Protein AF-A0A973HUS9-F1 (afdb_monomer_lite)

Foldseek 3Di:
DDDPPPPPPPPDPPQDPPVQLVVLLVVQLVQQVVQHWADLQPDIDHLVVLVVQQCVDPVSVVQLVVLVVCVVVVNPVSVVVNVVSSSVSSSVVSSVRSSSNVVNVVVVVVVVVVVVVVVVVVVVVVVVD

Structure (mmCIF, N/CA/C/O backbone):
data_AF-A0A973HUS9-F1
#
_entry.id   AF-A0A973HUS9-F1
#
loop_
_atom_site.group_PDB
_atom_site.id
_atom_site.type_symbol
_atom_site.label_atom_id
_atom_site.label_alt_id
_atom_site.label_comp_id
_atom_site.label_asym_id
_atom_site.label_entity_id
_atom_site.label_seq_id
_atom_site.pdbx_PDB_ins_code
_atom_site.Cartn_x
_atom_site.Cartn_y
_atom_site.Cartn_z
_atom_site.occupancy
_atom_site.B_iso_or_equiv
_atom_site.auth_seq_id
_atom_site.auth_comp_id
_atom_site.auth_asym_id
_atom_site.auth_atom_id
_atom_site.pdbx_PDB_model_num
ATOM 1 N N . MET A 1 1 ? 41.384 -18.563 -40.122 1.00 39.06 1 MET A N 1
ATOM 2 C CA . MET A 1 1 ? 40.567 -17.365 -39.834 1.00 39.06 1 MET A CA 1
ATOM 3 C C . MET A 1 1 ? 39.455 -17.804 -38.897 1.00 39.06 1 MET A C 1
ATOM 5 O O . MET A 1 1 ? 38.515 -18.440 -39.350 1.00 39.06 1 MET A O 1
ATOM 9 N N . ASN A 1 2 ? 39.635 -17.596 -37.591 1.00 35.53 2 ASN A N 1
ATOM 10 C CA . ASN A 1 2 ? 38.702 -18.070 -36.567 1.00 35.53 2 ASN A CA 1
ATOM 11 C C . ASN A 1 2 ? 37.554 -17.071 -36.411 1.00 35.53 2 ASN A C 1
ATOM 13 O O . ASN A 1 2 ? 37.776 -15.930 -36.015 1.00 35.53 2 ASN A O 1
ATOM 17 N N . SER A 1 3 ? 36.341 -17.518 -36.728 1.00 42.84 3 SER A N 1
ATOM 18 C CA . SER A 1 3 ? 35.098 -16.825 -36.402 1.00 42.84 3 SER A CA 1
ATOM 19 C C . SER A 1 3 ? 34.840 -16.983 -34.904 1.00 42.84 3 SER A C 1
ATOM 21 O O . SER A 1 3 ? 34.566 -18.083 -34.427 1.00 42.84 3 SER A O 1
ATOM 23 N N . VAL A 1 4 ? 34.986 -15.895 -34.150 1.00 44.22 4 VAL A N 1
ATOM 24 C CA . VAL A 1 4 ? 34.561 -15.827 -32.751 1.00 44.22 4 VAL A CA 1
ATOM 25 C C . VAL A 1 4 ? 33.154 -15.245 -32.750 1.00 44.22 4 VAL A C 1
ATOM 27 O O . VAL A 1 4 ? 32.966 -14.037 -32.662 1.00 44.22 4 VAL A O 1
ATOM 30 N N . ILE A 1 5 ? 32.151 -16.113 -32.878 1.00 47.72 5 ILE A N 1
ATOM 31 C CA . ILE A 1 5 ? 30.789 -15.760 -32.480 1.00 47.72 5 ILE A CA 1
ATOM 32 C C . ILE A 1 5 ? 30.790 -15.788 -30.951 1.00 47.72 5 ILE A C 1
ATOM 34 O O . ILE A 1 5 ? 30.686 -16.849 -30.333 1.00 47.72 5 ILE A O 1
ATOM 38 N N . GLN A 1 6 ? 30.979 -14.621 -30.332 1.00 42.84 6 GLN A N 1
ATOM 39 C CA . GLN A 1 6 ? 30.684 -14.437 -28.916 1.00 42.84 6 GLN A CA 1
ATOM 40 C C . GLN A 1 6 ? 29.188 -14.684 -28.729 1.00 42.84 6 GLN A C 1
ATOM 42 O O . GLN A 1 6 ? 28.345 -13.875 -29.106 1.00 42.84 6 GLN A O 1
A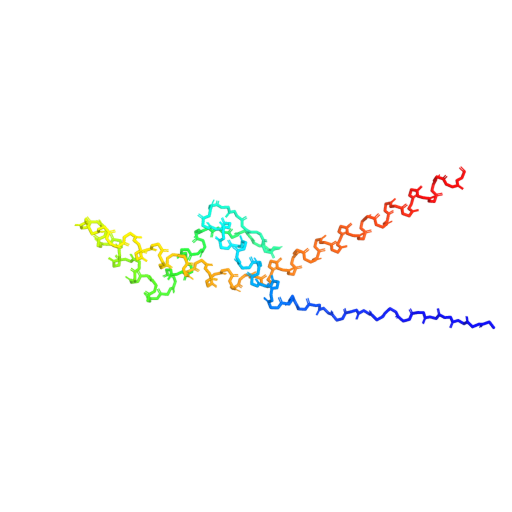TOM 47 N N . SER A 1 7 ? 28.866 -15.858 -28.191 1.00 39.31 7 SER A N 1
ATOM 48 C CA . SER A 1 7 ? 27.527 -16.194 -27.734 1.00 39.31 7 SER A CA 1
ATOM 49 C C . SER A 1 7 ? 27.114 -15.159 -26.691 1.00 39.31 7 SER A C 1
ATOM 51 O O . SER A 1 7 ? 27.613 -15.167 -25.564 1.00 39.31 7 SER A O 1
ATOM 53 N N . ILE A 1 8 ? 26.216 -14.252 -27.077 1.00 49.00 8 ILE A N 1
ATOM 54 C CA . ILE A 1 8 ? 25.463 -13.432 -26.137 1.00 49.00 8 ILE A CA 1
ATOM 55 C C . ILE A 1 8 ? 24.595 -14.426 -25.371 1.00 49.00 8 ILE A C 1
ATOM 57 O O . ILE A 1 8 ? 23.520 -14.819 -25.821 1.00 49.00 8 ILE A O 1
ATOM 61 N N . ARG A 1 9 ? 25.102 -14.907 -24.233 1.00 42.00 9 ARG A N 1
ATOM 62 C CA . ARG A 1 9 ? 24.261 -15.531 -23.219 1.00 42.00 9 ARG A CA 1
ATOM 63 C C . ARG A 1 9 ? 23.312 -14.433 -22.772 1.00 42.00 9 ARG A C 1
ATOM 65 O O . ARG A 1 9 ? 23.683 -13.599 -21.955 1.00 42.00 9 ARG A O 1
ATOM 72 N N . THR A 1 10 ? 22.122 -14.392 -23.359 1.00 43.75 10 THR A N 1
ATOM 73 C CA . THR A 1 10 ? 21.016 -13.605 -22.830 1.00 43.75 10 THR A CA 1
ATOM 74 C C . THR A 1 10 ? 20.820 -14.078 -21.400 1.00 43.75 10 THR A C 1
ATOM 76 O O . THR A 1 10 ? 20.385 -15.213 -21.174 1.00 43.75 10 THR A O 1
ATOM 79 N N . SER A 1 11 ? 21.240 -13.255 -20.441 1.00 41.78 11 SER A N 1
ATOM 80 C CA . SER A 1 11 ? 20.916 -13.455 -19.038 1.00 41.78 11 SER A CA 1
ATOM 81 C C . SER A 1 11 ? 19.421 -13.734 -18.968 1.00 41.78 11 SER A C 1
ATOM 83 O O . SER A 1 11 ? 18.621 -12.985 -19.532 1.00 41.78 11 SER A O 1
ATOM 85 N N . ARG A 1 12 ? 19.060 -14.869 -18.360 1.00 41.69 12 ARG A N 1
ATOM 86 C CA . ARG A 1 12 ? 17.669 -15.191 -18.019 1.00 41.69 12 ARG A CA 1
ATOM 87 C C . ARG A 1 12 ? 17.003 -13.944 -17.425 1.00 41.69 12 ARG A C 1
ATOM 89 O O . ARG A 1 12 ? 17.704 -13.214 -16.721 1.00 41.69 12 ARG A O 1
ATOM 96 N N . PRO A 1 13 ? 15.697 -13.717 -17.667 1.00 44.84 13 PRO A N 1
ATOM 97 C CA . PRO A 1 13 ? 14.985 -12.621 -17.025 1.00 44.84 13 PRO A CA 1
ATOM 98 C C . PRO A 1 13 ? 15.232 -12.737 -15.523 1.00 44.84 13 PRO A C 1
ATOM 100 O O . PRO A 1 13 ? 14.935 -13.767 -14.911 1.00 44.84 13 PRO A O 1
ATOM 103 N N . VAL A 1 14 ? 15.918 -11.738 -14.974 1.00 48.72 14 VAL A N 1
ATOM 104 C CA . VAL A 1 14 ? 16.240 -11.686 -13.556 1.00 48.72 14 VAL A CA 1
ATOM 105 C C . VAL A 1 14 ? 14.924 -11.353 -12.880 1.00 48.72 14 VAL A C 1
ATOM 107 O O . VAL A 1 14 ? 14.506 -10.201 -12.872 1.00 48.72 14 VAL A O 1
ATOM 110 N N . VAL A 1 15 ? 14.247 -12.381 -12.367 1.00 56.41 15 VAL A N 1
ATOM 111 C CA . VAL A 1 15 ? 13.292 -12.195 -11.273 1.00 56.41 15 VAL A CA 1
ATOM 112 C C . VAL A 1 15 ? 14.047 -11.359 -10.244 1.00 56.41 15 VAL A C 1
ATOM 114 O O . VAL A 1 15 ? 15.145 -11.761 -9.846 1.00 56.41 15 VAL A O 1
ATOM 117 N N . ALA A 1 16 ? 13.549 -10.159 -9.937 1.00 62.62 16 ALA A N 1
ATOM 118 C CA . ALA A 1 16 ? 14.203 -9.265 -8.988 1.00 62.62 16 ALA A CA 1
ATOM 119 C C . ALA A 1 16 ? 14.570 -10.063 -7.728 1.00 62.62 16 ALA A C 1
ATOM 121 O O . ALA A 1 16 ? 13.785 -10.903 -7.283 1.00 62.62 16 ALA A O 1
ATOM 122 N N . SER A 1 17 ? 15.787 -9.870 -7.205 1.00 81.12 17 SER A N 1
ATOM 123 C CA . SER A 1 17 ? 16.184 -10.556 -5.975 1.00 81.12 17 SER A CA 1
ATOM 124 C C . SER A 1 17 ? 15.178 -10.233 -4.872 1.00 81.12 17 SER A C 1
ATOM 126 O O . SER A 1 17 ? 14.610 -9.144 -4.846 1.00 81.12 17 SER A O 1
ATOM 128 N N . GLU A 1 18 ? 14.966 -11.170 -3.954 1.00 85.06 18 GLU A N 1
ATOM 129 C CA . GLU A 1 18 ? 14.034 -10.993 -2.835 1.00 85.06 18 GLU A CA 1
ATOM 130 C C . GLU A 1 18 ? 14.342 -9.717 -2.034 1.00 85.06 18 GLU A C 1
ATOM 132 O O . GLU A 1 18 ? 13.449 -8.938 -1.725 1.00 85.06 18 GLU A O 1
ATOM 137 N N . GLU A 1 19 ? 15.626 -9.421 -1.823 1.00 87.94 19 GLU A N 1
ATOM 138 C CA . GLU A 1 19 ? 16.087 -8.169 -1.213 1.00 87.94 19 GLU A CA 1
ATOM 139 C C . GLU A 1 19 ? 15.643 -6.926 -2.001 1.00 87.94 19 GLU A C 1
ATOM 141 O O . GLU A 1 19 ? 15.165 -5.957 -1.417 1.00 87.94 19 GLU A O 1
ATOM 146 N N . ARG A 1 20 ? 15.716 -6.970 -3.336 1.00 88.62 20 ARG A N 1
ATOM 147 C CA . ARG A 1 20 ? 15.287 -5.856 -4.187 1.00 88.62 20 ARG A CA 1
ATOM 148 C C . ARG A 1 20 ? 13.770 -5.684 -4.190 1.00 88.62 20 ARG A C 1
ATOM 150 O O . ARG A 1 20 ? 13.296 -4.556 -4.296 1.00 88.62 20 ARG A O 1
ATOM 157 N N . LEU A 1 21 ? 13.013 -6.775 -4.097 1.00 92.38 21 LEU A N 1
ATOM 158 C CA . LEU A 1 21 ? 11.559 -6.710 -3.952 1.00 92.38 21 LEU A CA 1
ATOM 159 C C . LEU A 1 21 ? 11.176 -6.093 -2.606 1.00 92.38 21 LEU A C 1
ATOM 161 O O . LEU A 1 21 ? 10.360 -5.180 -2.596 1.00 92.38 21 LEU A O 1
ATOM 165 N N . ASN A 1 22 ? 11.844 -6.481 -1.518 1.00 92.75 22 ASN A N 1
ATOM 166 C CA . ASN A 1 22 ? 11.621 -5.890 -0.196 1.00 92.75 22 ASN A CA 1
ATOM 167 C C . ASN A 1 22 ? 11.918 -4.378 -0.177 1.00 92.75 22 ASN A C 1
ATOM 169 O O . ASN A 1 22 ? 11.160 -3.605 0.407 1.00 92.75 22 ASN A O 1
ATOM 173 N N . GLU A 1 23 ? 12.989 -3.929 -0.843 1.00 95.56 23 GLU A N 1
ATOM 174 C CA . GLU A 1 23 ? 13.271 -2.493 -1.010 1.00 95.56 23 GLU A CA 1
ATOM 175 C C . GLU A 1 23 ? 12.149 -1.774 -1.771 1.00 95.56 23 GLU A C 1
ATOM 177 O O . GLU A 1 23 ? 11.676 -0.721 -1.344 1.00 95.56 23 GLU A O 1
ATOM 182 N N . ILE A 1 24 ? 11.706 -2.349 -2.893 1.00 95.94 24 ILE A N 1
ATOM 183 C CA . ILE A 1 24 ? 10.633 -1.783 -3.719 1.00 95.94 24 ILE A CA 1
ATOM 184 C C . ILE A 1 24 ? 9.325 -1.715 -2.930 1.00 95.94 24 ILE A C 1
ATOM 186 O O . ILE A 1 24 ? 8.630 -0.705 -2.995 1.00 95.94 24 ILE A O 1
ATOM 190 N N . GLU A 1 25 ? 8.996 -2.751 -2.165 1.00 97.38 25 GLU A N 1
ATOM 191 C CA . GLU A 1 25 ? 7.831 -2.767 -1.281 1.00 97.38 25 GLU A CA 1
ATOM 192 C C . GLU A 1 25 ? 7.897 -1.637 -0.257 1.00 97.38 25 GLU A C 1
ATOM 194 O O . GLU A 1 25 ? 6.935 -0.879 -0.138 1.00 97.38 25 GLU A O 1
ATOM 199 N N . GLY A 1 26 ? 9.043 -1.452 0.404 1.00 97.19 26 GLY A N 1
ATOM 200 C CA . GLY A 1 26 ? 9.256 -0.344 1.335 1.00 97.19 26 GLY A CA 1
ATOM 201 C C . GLY A 1 26 ? 9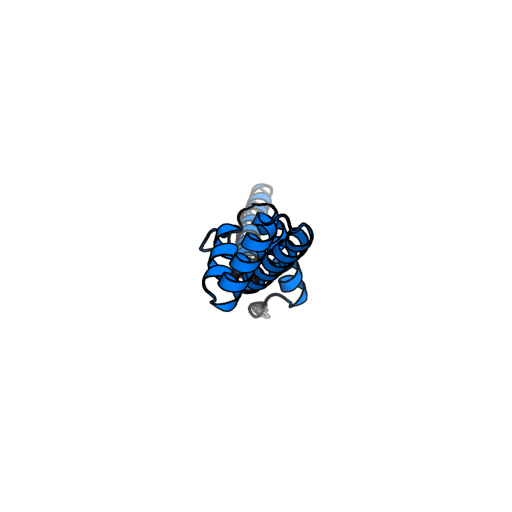.035 1.027 0.687 1.00 97.19 26 GLY A C 1
ATOM 202 O O . GLY A 1 26 ? 8.304 1.859 1.227 1.00 97.19 26 GLY A O 1
ATOM 203 N N . GLU A 1 27 ? 9.592 1.248 -0.507 1.00 97.69 27 GLU A N 1
ATOM 204 C CA . GLU A 1 27 ? 9.394 2.491 -1.266 1.00 97.69 27 GLU A CA 1
ATOM 205 C C . GLU A 1 27 ? 7.923 2.720 -1.655 1.00 97.69 27 GLU A C 1
ATOM 207 O O . GLU A 1 27 ? 7.435 3.858 -1.647 1.00 97.69 27 GLU A O 1
ATOM 212 N N . ILE A 1 28 ? 7.208 1.652 -2.023 1.00 98.25 28 ILE A N 1
ATOM 213 C CA . ILE A 1 28 ? 5.785 1.704 -2.367 1.00 98.25 28 ILE A CA 1
ATOM 214 C C . ILE A 1 28 ? 4.974 2.080 -1.128 1.00 98.25 28 ILE A C 1
ATOM 216 O O . ILE A 1 28 ? 4.184 3.021 -1.198 1.00 98.25 28 ILE A O 1
ATOM 220 N N . VAL A 1 29 ? 5.193 1.405 0.004 1.00 98.19 29 VAL A N 1
ATOM 221 C CA . VAL A 1 29 ? 4.513 1.700 1.274 1.00 98.19 29 VAL A CA 1
ATOM 222 C C . VAL A 1 29 ? 4.737 3.155 1.675 1.00 98.19 29 VAL A C 1
ATOM 224 O O . VAL A 1 29 ? 3.767 3.882 1.896 1.00 98.19 29 VAL A O 1
ATOM 227 N N . GLU A 1 30 ? 5.992 3.618 1.692 1.00 98.12 30 GLU A N 1
ATOM 228 C CA . GLU A 1 30 ? 6.326 5.007 2.024 1.00 98.12 30 GLU A CA 1
ATOM 229 C C . GLU A 1 30 ? 5.604 5.990 1.095 1.00 98.12 30 GLU A C 1
ATOM 231 O O . GLU A 1 30 ? 5.028 6.988 1.545 1.00 98.12 30 GLU A O 1
ATOM 236 N N . SER A 1 31 ? 5.593 5.698 -0.208 1.00 97.88 31 SER A N 1
ATOM 237 C CA . SER A 1 31 ? 4.936 6.535 -1.210 1.00 97.88 31 SER A CA 1
ATOM 238 C C . SER A 1 31 ? 3.428 6.614 -0.984 1.00 97.88 31 SER A C 1
ATOM 240 O O . SER A 1 31 ? 2.879 7.719 -0.940 1.00 97.88 31 SER A O 1
ATOM 242 N N . LEU A 1 32 ? 2.760 5.474 -0.802 1.00 97.75 32 LEU A N 1
ATOM 243 C CA . LEU A 1 32 ? 1.312 5.404 -0.620 1.00 97.75 32 LEU A CA 1
ATOM 244 C C . LEU A 1 32 ? 0.884 6.086 0.686 1.00 97.75 32 LEU A C 1
ATOM 246 O O . LEU A 1 32 ? -0.010 6.935 0.661 1.00 97.75 32 LEU A O 1
ATOM 250 N N . LEU A 1 33 ? 1.565 5.809 1.802 1.00 97.12 33 LEU A N 1
ATOM 251 C CA . LEU A 1 33 ? 1.287 6.456 3.091 1.00 97.12 33 LEU A CA 1
ATOM 252 C C . LEU A 1 33 ? 1.561 7.969 3.051 1.00 97.12 33 LEU A C 1
ATOM 254 O O . LEU A 1 33 ? 0.858 8.753 3.692 1.00 97.12 33 LEU A O 1
ATOM 258 N N . SER A 1 34 ? 2.512 8.407 2.222 1.00 96.56 34 SER A N 1
ATOM 259 C CA . SER A 1 34 ? 2.813 9.825 1.982 1.00 96.56 34 SER A CA 1
ATOM 260 C C . SER A 1 34 ? 1.922 10.486 0.921 1.00 96.56 34 SER A C 1
ATOM 262 O O . SER A 1 34 ? 2.242 11.583 0.455 1.00 96.56 34 SER A O 1
ATOM 264 N N . LYS A 1 35 ? 0.804 9.856 0.528 1.00 94.94 35 LYS A N 1
ATOM 265 C CA . LYS A 1 35 ? -0.167 10.362 -0.468 1.00 94.94 35 LYS A CA 1
ATOM 266 C C . LYS A 1 35 ? 0.404 10.535 -1.881 1.00 94.94 35 LYS A C 1
ATOM 268 O O . LYS A 1 35 ? -0.174 11.258 -2.695 1.00 94.94 35 LYS A O 1
ATOM 273 N N . LYS A 1 36 ? 1.534 9.898 -2.186 1.00 97.44 36 LYS A N 1
ATOM 274 C CA . LYS A 1 36 ? 2.096 9.864 -3.538 1.00 97.44 36 LYS A CA 1
ATOM 275 C C . LYS A 1 36 ? 1.433 8.752 -4.347 1.00 97.44 36 LYS A C 1
ATOM 277 O O . LYS A 1 36 ? 0.828 7.826 -3.812 1.00 97.44 36 LYS A O 1
ATOM 282 N N . THR A 1 37 ? 1.558 8.868 -5.662 1.00 97.38 37 THR A N 1
ATOM 283 C CA . THR A 1 37 ? 1.102 7.856 -6.612 1.00 97.38 37 THR A CA 1
ATOM 284 C C . THR A 1 37 ? 2.266 6.958 -7.007 1.00 97.38 37 THR A C 1
ATOM 286 O O . THR A 1 37 ? 3.360 7.453 -7.273 1.00 97.38 37 THR A O 1
ATOM 289 N N . VAL A 1 38 ? 2.009 5.659 -7.101 1.00 97.56 38 VAL A N 1
ATOM 290 C CA . VAL A 1 38 ? 2.936 4.655 -7.633 1.00 97.56 38 VAL A CA 1
ATOM 291 C C . VAL A 1 38 ? 2.435 4.220 -9.005 1.00 97.56 38 VAL A C 1
ATOM 293 O O . VAL A 1 38 ? 1.244 3.988 -9.174 1.00 97.56 38 VAL A O 1
ATOM 296 N N . PHE A 1 39 ? 3.316 4.134 -9.997 1.00 96.88 39 PHE A N 1
ATOM 297 C CA . PHE A 1 39 ? 2.980 3.609 -11.321 1.00 96.88 39 PHE A CA 1
ATOM 298 C C . PHE A 1 39 ? 3.652 2.248 -11.506 1.00 96.88 39 PHE A C 1
ATOM 300 O O . PHE A 1 39 ? 4.862 2.139 -11.305 1.00 96.88 39 PHE A O 1
ATOM 307 N N . ASP A 1 40 ? 2.876 1.224 -11.857 1.00 95.38 40 ASP A N 1
ATOM 308 C CA . ASP A 1 40 ? 3.367 -0.153 -12.026 1.00 95.38 40 ASP A CA 1
ATOM 309 C C . ASP A 1 40 ? 3.704 -0.510 -13.484 1.00 95.38 40 ASP A C 1
ATOM 311 O O . ASP A 1 40 ? 4.084 -1.640 -13.772 1.00 95.38 40 ASP A O 1
ATOM 315 N N . GLY A 1 41 ? 3.580 0.454 -14.403 1.00 92.50 41 GLY A N 1
ATOM 316 C CA . GLY A 1 41 ? 3.725 0.254 -15.846 1.00 92.50 41 GLY A CA 1
ATOM 317 C C . GLY A 1 41 ? 2.394 0.158 -16.596 1.00 92.50 41 GLY A C 1
ATOM 318 O O . GLY A 1 41 ? 2.367 0.391 -17.805 1.00 92.50 41 GLY A O 1
ATOM 319 N N . GLU A 1 42 ? 1.291 -0.113 -15.896 1.00 93.81 42 GLU A N 1
ATOM 320 C CA . GLU A 1 42 ? -0.057 -0.232 -16.460 1.00 93.81 42 GLU A CA 1
ATOM 321 C C . GLU A 1 42 ? -1.019 0.780 -15.828 1.00 93.81 42 GLU A C 1
ATOM 323 O O . GLU A 1 42 ? -1.736 1.496 -16.533 1.00 93.81 42 GLU A O 1
ATOM 328 N N . LEU A 1 43 ? -1.019 0.867 -14.498 1.00 96.06 43 LEU A N 1
ATOM 329 C CA . LEU A 1 43 ? -1.961 1.629 -13.694 1.00 96.06 43 LEU A CA 1
ATOM 330 C C . LEU A 1 43 ? -1.255 2.491 -12.645 1.00 96.06 43 LEU A C 1
ATOM 332 O O . LEU A 1 43 ? -0.119 2.270 -12.225 1.00 96.06 43 LEU A O 1
ATOM 336 N N . LYS A 1 44 ? -1.965 3.544 -12.239 1.00 97.50 44 LYS A N 1
ATOM 337 C CA . LYS A 1 44 ? -1.566 4.428 -11.146 1.00 97.50 44 LYS A CA 1
ATOM 338 C C . LYS A 1 44 ? -2.260 3.972 -9.871 1.00 97.50 44 LYS A C 1
ATOM 340 O O . LYS A 1 44 ? -3.483 3.964 -9.826 1.00 97.50 44 LYS A O 1
ATOM 345 N N . HIS A 1 45 ? -1.468 3.674 -8.854 1.00 97.75 45 HIS A N 1
ATOM 346 C CA . HIS A 1 45 ? -1.903 3.232 -7.540 1.00 97.75 45 HIS A CA 1
ATOM 347 C C . HIS A 1 45 ? -1.728 4.357 -6.521 1.00 97.75 45 HIS A C 1
ATOM 349 O O . HIS A 1 45 ? -0.742 5.098 -6.524 1.00 97.75 45 HIS A O 1
ATOM 355 N N . THR A 1 46 ? -2.698 4.481 -5.635 1.00 98.25 46 THR A N 1
ATOM 356 C CA . THR A 1 46 ? -2.816 5.507 -4.605 1.00 98.25 46 THR A CA 1
ATOM 357 C C . THR A 1 46 ? -3.209 4.865 -3.281 1.00 98.25 46 THR A C 1
ATOM 359 O O . THR A 1 46 ? -3.595 3.698 -3.221 1.00 98.25 46 THR A O 1
ATOM 362 N N . PHE A 1 47 ? -3.166 5.640 -2.198 1.00 97.56 47 PHE A N 1
ATOM 363 C CA . PHE A 1 47 ? -3.661 5.163 -0.907 1.00 97.56 47 PHE A CA 1
ATOM 364 C C . PHE A 1 47 ? -5.145 4.755 -0.945 1.00 97.56 47 PHE A C 1
ATOM 366 O O . PHE A 1 47 ? -5.565 3.892 -0.185 1.00 97.56 47 PHE A O 1
ATOM 373 N N . GLN A 1 48 ? -5.946 5.324 -1.852 1.00 97.31 48 GLN A N 1
ATOM 374 C CA . GLN A 1 48 ? -7.343 4.921 -2.007 1.00 97.31 48 GLN A CA 1
ATOM 375 C C . GLN A 1 48 ? -7.474 3.461 -2.458 1.00 97.31 48 GLN A C 1
ATOM 377 O O . GLN A 1 48 ? -8.391 2.778 -2.012 1.00 97.31 48 GLN A O 1
ATOM 382 N N . ASP A 1 49 ? -6.547 2.965 -3.276 1.00 97.75 49 ASP A N 1
ATOM 383 C CA . ASP A 1 49 ? -6.557 1.568 -3.710 1.00 97.75 49 ASP A CA 1
ATOM 384 C C . ASP A 1 49 ? -6.207 0.619 -2.555 1.00 97.75 49 ASP A C 1
ATOM 386 O O . ASP A 1 49 ? -6.789 -0.457 -2.443 1.00 97.75 49 ASP A O 1
ATOM 390 N N . VAL A 1 50 ? -5.340 1.056 -1.631 1.00 97.12 50 VAL A N 1
ATOM 391 C CA . VAL A 1 50 ? -5.076 0.341 -0.369 1.00 97.12 50 VAL A CA 1
ATOM 392 C C . VAL A 1 50 ? -6.358 0.232 0.453 1.00 97.12 50 VAL A C 1
ATOM 394 O O . VAL A 1 50 ? -6.717 -0.864 0.881 1.00 97.12 50 VAL A O 1
ATOM 397 N N . LEU A 1 51 ? -7.080 1.348 0.632 1.00 96.56 51 LEU A N 1
ATOM 398 C CA . LEU A 1 51 ? -8.367 1.354 1.335 1.00 96.56 51 LEU A CA 1
ATOM 399 C C . LEU A 1 51 ? -9.360 0.417 0.643 1.00 96.56 51 LEU A C 1
ATOM 401 O O . LEU A 1 51 ? -9.972 -0.424 1.289 1.00 96.56 51 LEU A O 1
ATOM 405 N N . GLN A 1 52 ? -9.484 0.493 -0.679 1.00 96.06 52 GLN A N 1
ATOM 406 C CA . GLN A 1 52 ? -10.380 -0.387 -1.420 1.00 96.06 52 GLN A CA 1
ATOM 407 C C . GLN A 1 52 ? -10.006 -1.865 -1.246 1.00 96.06 52 GLN A C 1
ATOM 409 O O . GLN A 1 52 ? -10.897 -2.697 -1.074 1.00 96.06 52 GLN A O 1
ATOM 414 N N . SER A 1 53 ? -8.713 -2.193 -1.235 1.00 95.00 53 SER A N 1
ATOM 415 C CA . SER A 1 53 ? -8.222 -3.554 -1.017 1.00 95.00 53 SER A CA 1
ATOM 416 C C . SER A 1 53 ? -8.637 -4.099 0.349 1.00 95.00 53 SER A C 1
ATOM 418 O O . SER A 1 53 ? -9.173 -5.202 0.425 1.00 95.00 53 SER A O 1
ATOM 420 N N . ILE A 1 54 ? -8.443 -3.334 1.429 1.00 95.19 54 ILE A N 1
ATOM 421 C CA . ILE A 1 54 ? -8.824 -3.789 2.775 1.00 95.19 54 ILE A CA 1
ATOM 422 C C . ILE A 1 54 ? -10.347 -3.838 2.962 1.00 95.19 54 ILE A C 1
ATOM 424 O O . ILE A 1 54 ? -10.857 -4.808 3.523 1.00 95.19 54 ILE A O 1
ATOM 428 N N . TRP A 1 55 ? -11.090 -2.864 2.423 1.00 94.00 55 TRP A N 1
ATOM 429 C CA . TRP A 1 55 ? -12.559 -2.855 2.470 1.00 94.00 55 TRP A CA 1
ATOM 430 C C . TRP A 1 55 ? -13.206 -3.978 1.663 1.00 94.00 55 TRP A C 1
ATOM 432 O O . TRP A 1 55 ? -14.334 -4.358 1.955 1.00 94.00 55 TRP A O 1
ATOM 442 N N . SER A 1 56 ? -12.515 -4.504 0.651 1.00 93.25 56 SER A N 1
ATOM 443 C CA . SER A 1 56 ? -13.012 -5.631 -0.148 1.00 93.25 56 SER A CA 1
ATOM 444 C C . SER A 1 56 ? -12.974 -6.961 0.614 1.00 93.25 56 SER A C 1
ATOM 446 O O . SER A 1 56 ? -13.454 -7.968 0.100 1.00 93.25 56 SER A O 1
ATOM 448 N N . THR A 1 57 ? -12.401 -6.979 1.821 1.00 91.94 57 THR A N 1
ATOM 449 C CA . THR A 1 57 ? -12.396 -8.142 2.711 1.00 91.94 57 THR A CA 1
ATOM 450 C C . THR A 1 57 ? -13.353 -7.913 3.874 1.00 91.94 57 THR A C 1
ATOM 452 O O . THR A 1 57 ? -13.312 -6.854 4.504 1.00 91.94 57 THR A O 1
ATOM 455 N N . ASP A 1 58 ? -14.174 -8.915 4.200 1.00 89.00 58 ASP A N 1
ATOM 456 C CA . ASP A 1 58 ? -15.128 -8.824 5.314 1.00 89.00 58 ASP A CA 1
ATOM 457 C C . ASP A 1 58 ? -14.398 -8.458 6.617 1.00 89.00 58 ASP A C 1
ATOM 459 O O . ASP A 1 58 ? -14.704 -7.445 7.244 1.00 89.00 58 ASP A O 1
ATOM 463 N N . THR A 1 59 ? -13.320 -9.180 6.938 1.00 92.38 59 THR A N 1
ATOM 464 C CA . THR A 1 59 ? -12.503 -8.950 8.140 1.00 92.38 59 THR A CA 1
ATOM 465 C C . THR A 1 59 ? -11.849 -7.569 8.183 1.00 92.38 59 THR A C 1
ATOM 467 O O . THR A 1 59 ? -11.753 -6.964 9.247 1.00 92.38 59 THR A O 1
ATOM 470 N N . GLY A 1 60 ? -11.374 -7.060 7.042 1.00 90.69 60 GLY A N 1
ATOM 471 C CA . GLY A 1 60 ? -10.740 -5.745 6.970 1.00 90.69 60 GLY A CA 1
ATOM 472 C C . GLY A 1 60 ? -11.747 -4.612 7.133 1.00 90.69 60 GLY A C 1
ATOM 473 O O . GLY A 1 60 ? -11.491 -3.657 7.866 1.00 90.69 60 GLY A O 1
ATOM 474 N N . SER A 1 61 ? -12.913 -4.743 6.495 1.00 93.75 61 SER A N 1
ATOM 475 C CA . SER A 1 61 ? -13.994 -3.764 6.606 1.00 93.75 61 SER A CA 1
ATOM 476 C C . SER A 1 61 ? -14.551 -3.676 8.032 1.00 93.75 61 SER A C 1
ATOM 478 O O . SER A 1 61 ? -14.724 -2.571 8.548 1.00 93.75 61 SER A O 1
ATOM 480 N N . GLU A 1 62 ? -14.740 -4.817 8.702 1.00 95.75 62 GLU A N 1
ATOM 481 C CA . GLU A 1 62 ? -15.188 -4.886 10.095 1.00 95.75 62 GLU A CA 1
ATOM 482 C C . GLU A 1 62 ? -14.166 -4.265 11.054 1.00 95.75 62 GLU A C 1
ATOM 484 O O . GLU A 1 62 ? -14.548 -3.501 11.940 1.00 95.75 62 GLU A O 1
ATOM 489 N N . ALA A 1 63 ? -12.871 -4.542 10.861 1.00 94.38 63 ALA A N 1
ATOM 490 C CA . ALA A 1 63 ? -11.810 -3.998 11.708 1.00 94.38 63 ALA A CA 1
ATOM 491 C C . ALA A 1 63 ? -11.717 -2.468 11.610 1.00 94.38 63 ALA A C 1
ATOM 493 O O . ALA A 1 63 ? -11.612 -1.784 12.627 1.00 94.38 63 ALA A O 1
ATOM 494 N N . ILE A 1 64 ? -11.797 -1.913 10.397 1.00 94.81 64 ILE A N 1
ATOM 495 C CA . ILE A 1 64 ? -11.759 -0.458 10.216 1.00 94.81 64 ILE A CA 1
ATOM 496 C C . ILE A 1 64 ? -13.026 0.196 10.773 1.00 94.81 64 ILE A C 1
ATOM 498 O O . ILE A 1 64 ? -12.930 1.214 11.457 1.00 94.81 64 ILE A O 1
ATOM 502 N N . ASP A 1 65 ? -14.204 -0.374 10.515 1.00 96.19 65 ASP A N 1
ATOM 503 C CA . ASP A 1 65 ? -15.465 0.162 11.036 1.00 96.19 65 ASP A CA 1
ATOM 504 C C . ASP A 1 65 ? -15.498 0.151 12.574 1.00 96.19 65 ASP A C 1
ATOM 506 O O . ASP A 1 65 ? -15.910 1.135 13.194 1.00 96.19 65 ASP A O 1
ATOM 510 N N . ALA A 1 66 ? -15.003 -0.919 13.203 1.00 95.88 66 ALA A N 1
ATOM 511 C CA . ALA A 1 66 ? -14.882 -1.010 14.655 1.00 95.88 66 ALA A CA 1
ATOM 512 C C . ALA A 1 66 ? -13.984 0.099 15.227 1.00 95.88 66 ALA A C 1
ATOM 514 O O . ALA A 1 66 ? -14.409 0.826 16.127 1.00 95.88 66 ALA A O 1
ATOM 515 N N . GLU A 1 67 ? -12.785 0.295 14.675 1.00 96.44 67 GLU A N 1
ATOM 516 C CA . GLU A 1 67 ? -11.872 1.315 15.200 1.00 96.44 67 GLU A CA 1
ATOM 517 C C . GLU A 1 67 ? -12.337 2.744 14.904 1.00 96.44 67 GLU A C 1
ATOM 519 O O . GLU A 1 67 ? -12.194 3.626 15.751 1.00 96.44 67 GLU A O 1
ATOM 524 N N . LEU A 1 68 ? -12.973 2.996 13.756 1.00 95.81 68 LEU A N 1
ATOM 525 C CA . LEU A 1 68 ? -13.584 4.299 13.477 1.00 95.81 68 LEU A CA 1
ATOM 526 C C . LEU A 1 68 ? -14.705 4.630 14.474 1.00 95.81 68 LEU A C 1
ATOM 528 O O . LEU A 1 68 ? -14.819 5.782 14.903 1.00 95.81 68 LEU A O 1
ATOM 532 N N . LYS A 1 69 ? -15.507 3.637 14.882 1.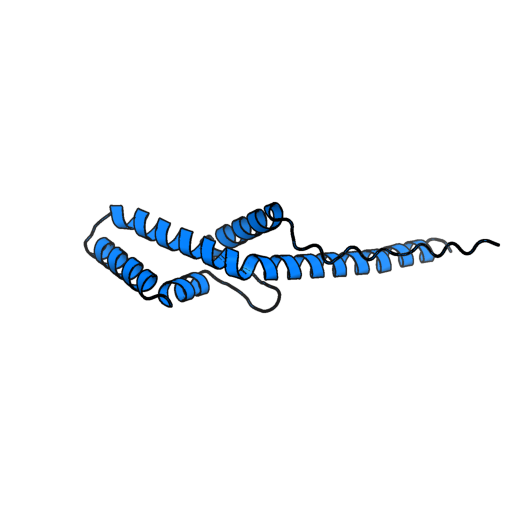00 97.31 69 LYS A N 1
ATOM 533 C CA . LYS A 1 69 ? -16.520 3.805 15.937 1.00 97.31 69 LYS A CA 1
ATOM 534 C C . LYS A 1 69 ? -15.882 4.125 17.286 1.00 97.31 69 LYS A C 1
ATOM 536 O O . LYS A 1 69 ? -16.329 5.064 17.942 1.00 97.31 69 LYS A O 1
ATOM 541 N N . ASN A 1 70 ? -14.830 3.407 17.675 1.00 96.94 70 ASN A N 1
ATOM 542 C CA . ASN A 1 70 ? -14.119 3.655 18.933 1.00 96.94 70 ASN A CA 1
ATOM 543 C C . ASN A 1 70 ? -13.523 5.075 18.975 1.00 96.94 70 ASN A C 1
ATOM 545 O O . ASN A 1 70 ? -13.719 5.803 19.950 1.00 96.94 70 ASN A O 1
ATOM 549 N N . ILE A 1 71 ? -12.912 5.529 17.873 1.00 96.44 71 ILE A N 1
ATOM 550 C CA . ILE A 1 71 ? -12.410 6.907 17.732 1.00 96.44 71 ILE A CA 1
ATOM 551 C C . ILE A 1 71 ? -13.547 7.923 17.885 1.00 96.44 71 ILE A C 1
ATOM 553 O O . ILE A 1 71 ? -13.402 8.915 18.601 1.00 96.44 71 ILE A O 1
ATOM 557 N N . ALA A 1 72 ? -14.698 7.687 17.248 1.00 96.06 72 ALA A N 1
ATOM 558 C CA . ALA A 1 72 ? -15.860 8.569 17.367 1.00 96.06 72 ALA A CA 1
ATOM 559 C C . ALA A 1 72 ? -16.415 8.634 18.803 1.00 96.06 72 ALA A C 1
ATOM 561 O O . ALA A 1 72 ? -16.992 9.648 19.196 1.00 96.06 72 ALA A O 1
ATOM 562 N N . MET A 1 73 ? -16.215 7.577 19.594 1.00 97.44 73 MET A N 1
ATOM 563 C CA . MET A 1 73 ? -16.554 7.526 21.018 1.00 97.44 73 MET A CA 1
ATOM 564 C C . MET A 1 73 ? -15.501 8.180 21.927 1.00 97.44 73 MET A C 1
ATOM 566 O O . MET A 1 73 ? -15.733 8.302 23.130 1.00 97.44 73 MET A O 1
ATOM 570 N N . GLY A 1 74 ? -14.386 8.655 21.366 1.00 94.38 74 GLY A N 1
ATOM 571 C CA . GLY A 1 74 ? -13.324 9.348 22.093 1.00 94.38 74 GLY A CA 1
ATOM 572 C C . GLY A 1 74 ? -12.217 8.438 22.623 1.00 94.38 74 GLY A C 1
ATOM 573 O O . GLY A 1 74 ? -11.447 8.884 23.473 1.00 94.38 74 GLY A O 1
ATOM 574 N N . ASP A 1 75 ? -12.121 7.195 22.142 1.00 94.94 75 ASP A N 1
ATOM 575 C CA . ASP A 1 75 ? -11.006 6.307 22.470 1.00 94.94 75 ASP A CA 1
ATOM 576 C C . ASP A 1 75 ? -9.745 6.720 21.693 1.00 94.94 75 ASP A C 1
ATOM 578 O O . ASP A 1 75 ? -9.670 6.613 20.465 1.00 94.94 75 ASP A O 1
ATOM 582 N N . SER A 1 76 ? -8.748 7.234 22.416 1.00 87.50 76 SER A N 1
ATOM 583 C CA . SER A 1 76 ? -7.477 7.662 21.833 1.00 87.50 76 SER A CA 1
ATOM 584 C C . SER A 1 76 ? -6.576 6.499 21.425 1.00 87.50 76 SER A C 1
ATOM 586 O O . SER A 1 76 ? -5.738 6.679 20.538 1.00 87.50 76 SER A O 1
ATOM 588 N N . ASP A 1 77 ? -6.737 5.322 22.032 1.00 92.56 77 ASP A N 1
ATOM 589 C CA . ASP A 1 77 ? -5.873 4.167 21.770 1.00 92.56 77 ASP A CA 1
ATOM 590 C C . ASP A 1 77 ?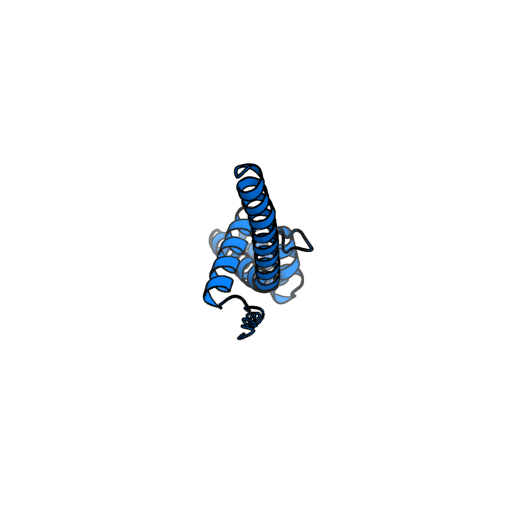 -6.170 3.574 20.383 1.00 92.56 77 ASP A C 1
ATOM 592 O O . ASP A 1 77 ? -5.260 3.134 19.670 1.00 92.56 77 ASP A O 1
ATOM 596 N N . SER A 1 78 ? -7.419 3.702 19.924 1.00 94.94 78 SER A N 1
ATOM 597 C CA . SER A 1 78 ? -7.852 3.312 18.579 1.00 94.94 78 SER A CA 1
ATOM 598 C C . SER A 1 78 ? -7.147 4.056 17.445 1.00 94.94 78 SER A C 1
ATOM 600 O O . SER A 1 78 ? -7.075 3.532 16.333 1.00 94.94 78 SER A O 1
ATOM 602 N N . ILE A 1 79 ? -6.555 5.234 17.690 1.00 94.38 79 ILE A N 1
ATOM 603 C CA . ILE A 1 79 ? -5.751 5.934 16.672 1.00 94.38 79 ILE A CA 1
ATOM 604 C C . ILE A 1 79 ? -4.497 5.122 16.322 1.00 94.38 79 ILE A C 1
ATOM 606 O O . ILE A 1 79 ? -4.146 5.002 15.149 1.00 94.38 79 ILE A O 1
ATOM 610 N N . GLY A 1 80 ? -3.825 4.542 17.318 1.00 95.62 80 GLY A N 1
ATOM 611 C CA . GLY A 1 80 ? -2.660 3.689 17.072 1.00 95.62 80 GLY A CA 1
ATOM 612 C C . GLY A 1 80 ? -3.052 2.380 16.384 1.00 95.62 80 GLY A C 1
ATOM 613 O O . GLY A 1 80 ? -2.363 1.918 15.475 1.00 95.62 80 GLY A O 1
ATOM 614 N N . ILE A 1 81 ? -4.198 1.811 16.766 1.00 96.12 81 ILE A N 1
ATOM 615 C CA . ILE A 1 81 ? -4.704 0.566 16.177 1.00 96.12 81 ILE A CA 1
ATOM 616 C C . ILE A 1 81 ? -5.061 0.775 14.702 1.00 96.12 81 ILE A C 1
ATOM 618 O O . ILE A 1 81 ? -4.580 0.025 13.851 1.00 96.12 81 ILE A O 1
ATOM 622 N N . ILE A 1 82 ? -5.826 1.821 14.368 1.00 95.56 82 ILE A N 1
ATOM 623 C CA . ILE A 1 82 ? -6.191 2.096 12.973 1.00 95.56 82 ILE A CA 1
ATOM 624 C C . ILE A 1 82 ? -4.959 2.420 12.118 1.00 95.56 82 ILE A C 1
ATOM 626 O O . ILE A 1 82 ? -4.890 2.002 10.965 1.00 95.56 82 ILE A O 1
ATOM 630 N N . GLN A 1 83 ? -3.951 3.103 12.676 1.00 95.75 83 GLN A N 1
ATOM 631 C CA . GLN A 1 83 ? -2.679 3.339 11.986 1.00 95.75 83 GLN A CA 1
ATOM 632 C C . GLN A 1 83 ? -1.970 2.028 11.637 1.00 95.75 83 GLN A C 1
ATOM 634 O O . GLN A 1 83 ? -1.522 1.869 10.500 1.00 95.75 83 GLN A O 1
ATOM 639 N N . ASN A 1 84 ? -1.912 1.076 12.570 1.00 96.44 84 ASN A N 1
ATOM 640 C CA . ASN A 1 84 ? -1.323 -0.238 12.317 1.00 96.44 84 ASN A CA 1
ATOM 641 C C . ASN A 1 84 ? -2.111 -1.014 11.256 1.00 96.44 84 ASN A C 1
ATOM 643 O O . ASN A 1 84 ? -1.509 -1.516 10.312 1.00 96.44 84 ASN A O 1
ATOM 647 N N . ILE A 1 85 ? -3.446 -1.046 11.352 1.00 95.88 85 ILE A N 1
ATOM 648 C CA . ILE A 1 85 ? -4.314 -1.713 10.365 1.00 95.88 85 ILE A CA 1
ATOM 649 C C . ILE A 1 85 ? -4.042 -1.175 8.955 1.00 95.88 85 ILE A C 1
ATOM 651 O O . ILE A 1 85 ? -3.829 -1.945 8.018 1.00 95.88 85 ILE A O 1
ATOM 655 N N . LEU A 1 86 ? -4.015 0.150 8.800 1.00 96.38 86 LEU A N 1
ATOM 656 C CA . LEU A 1 86 ? -3.793 0.795 7.506 1.00 96.38 86 LEU A CA 1
ATOM 657 C C . LEU A 1 86 ? -2.358 0.615 6.991 1.00 96.38 86 LEU A C 1
ATOM 659 O O . LEU A 1 86 ? -2.161 0.500 5.783 1.00 96.38 86 LEU A O 1
ATOM 663 N N . THR A 1 87 ? -1.368 0.562 7.885 1.00 97.12 87 THR A N 1
ATOM 664 C CA . THR A 1 87 ? 0.034 0.304 7.519 1.00 97.12 87 THR A CA 1
ATOM 665 C C . THR A 1 87 ? 0.204 -1.126 7.016 1.00 97.12 87 THR A C 1
ATOM 667 O O . THR A 1 87 ? 0.712 -1.323 5.917 1.00 97.12 87 THR A O 1
ATOM 670 N N . THR A 1 88 ? -0.320 -2.117 7.740 1.00 96.75 88 THR A N 1
ATOM 671 C CA . THR A 1 88 ? -0.292 -3.522 7.308 1.00 96.75 88 THR A CA 1
ATOM 672 C C . THR A 1 88 ? -1.055 -3.731 5.999 1.00 96.75 88 THR A C 1
ATOM 674 O O . THR A 1 88 ? -0.620 -4.492 5.137 1.00 96.75 88 THR A O 1
ATOM 677 N N . ALA A 1 89 ? -2.168 -3.021 5.796 1.00 96.81 89 ALA A N 1
ATOM 678 C CA . ALA A 1 89 ? -2.872 -3.040 4.518 1.00 96.81 89 ALA A CA 1
ATOM 679 C C . ALA A 1 89 ? -2.012 -2.477 3.376 1.00 96.81 89 ALA A C 1
ATOM 681 O O . ALA A 1 89 ? -2.003 -3.041 2.282 1.00 96.81 89 ALA A O 1
ATOM 682 N N . ALA A 1 90 ? -1.280 -1.386 3.621 1.00 97.75 90 ALA A N 1
ATOM 683 C CA . ALA A 1 90 ? -0.374 -0.803 2.636 1.00 97.75 90 ALA A CA 1
ATOM 684 C C . ALA A 1 90 ? 0.782 -1.753 2.295 1.00 97.75 90 ALA A C 1
ATOM 686 O O . ALA A 1 90 ? 1.119 -1.876 1.122 1.00 97.75 90 ALA A O 1
ATOM 687 N N . GLU A 1 91 ? 1.345 -2.453 3.281 1.00 97.88 91 GLU A N 1
ATOM 688 C CA . GLU A 1 91 ? 2.386 -3.473 3.087 1.00 97.88 91 GLU A CA 1
ATOM 689 C C . GLU A 1 91 ? 1.882 -4.644 2.235 1.00 97.88 91 GLU A C 1
ATOM 691 O O . GLU A 1 91 ? 2.495 -4.987 1.224 1.00 97.88 91 GLU A O 1
ATOM 696 N N . ALA A 1 92 ? 0.722 -5.209 2.578 1.00 96.56 92 ALA A N 1
ATOM 697 C CA . ALA A 1 92 ? 0.118 -6.299 1.812 1.00 96.56 92 ALA A CA 1
ATOM 698 C C . ALA A 1 92 ? -0.226 -5.871 0.374 1.00 96.56 92 ALA A C 1
ATOM 700 O O . ALA A 1 92 ? -0.021 -6.618 -0.585 1.00 96.56 92 ALA A O 1
ATOM 701 N N . TYR A 1 93 ? -0.722 -4.645 0.202 1.00 97.50 93 TYR A N 1
ATOM 702 C CA . TYR A 1 93 ? -0.996 -4.101 -1.121 1.00 97.50 93 TYR A CA 1
ATOM 703 C C . TYR A 1 93 ? 0.295 -3.851 -1.913 1.00 97.50 93 TYR A C 1
ATOM 705 O O . TYR A 1 93 ? 0.354 -4.179 -3.098 1.00 97.50 93 TYR A O 1
ATOM 713 N N . ALA A 1 94 ? 1.349 -3.339 -1.272 1.00 97.56 94 ALA A N 1
ATOM 714 C CA . ALA A 1 94 ? 2.655 -3.140 -1.892 1.00 97.56 94 ALA A CA 1
ATOM 715 C C . ALA A 1 94 ? 3.242 -4.457 -2.411 1.00 97.56 94 ALA A C 1
ATOM 717 O O . ALA A 1 94 ? 3.666 -4.507 -3.564 1.00 97.56 94 ALA A O 1
ATOM 718 N N . GLN A 1 95 ? 3.167 -5.531 -1.620 1.00 96.31 95 GLN A N 1
ATOM 719 C CA . GLN A 1 95 ? 3.547 -6.886 -2.043 1.00 96.31 95 GLN A CA 1
ATOM 720 C C . GLN A 1 95 ? 2.788 -7.340 -3.294 1.00 96.31 95 GLN A C 1
ATOM 722 O O . GLN A 1 95 ? 3.361 -7.955 -4.190 1.00 96.31 95 GLN A O 1
ATOM 727 N N . SER A 1 96 ? 1.498 -7.006 -3.399 1.00 95.94 96 SER A N 1
ATOM 728 C CA . SER A 1 96 ? 0.682 -7.414 -4.549 1.00 95.94 96 SER A CA 1
ATOM 729 C C . SER A 1 96 ? 1.087 -6.743 -5.870 1.00 95.94 96 SER A C 1
ATOM 731 O O . SER A 1 96 ? 0.831 -7.303 -6.938 1.00 95.94 96 SER A O 1
ATOM 733 N N . ILE A 1 97 ? 1.736 -5.572 -5.815 1.00 96.88 97 ILE A N 1
ATOM 734 C CA . ILE A 1 97 ? 2.129 -4.793 -7.003 1.00 96.88 97 ILE A CA 1
ATOM 735 C C . ILE A 1 97 ? 3.651 -4.694 -7.205 1.00 96.88 97 ILE A C 1
ATOM 737 O O . ILE A 1 97 ? 4.095 -4.237 -8.262 1.00 96.88 97 ILE A O 1
ATOM 741 N N . SER A 1 98 ? 4.465 -5.129 -6.236 1.00 95.69 98 SER A N 1
ATOM 742 C CA . SER A 1 98 ? 5.924 -4.932 -6.221 1.00 95.69 98 SER A CA 1
ATOM 743 C C . SER A 1 98 ? 6.623 -5.544 -7.432 1.00 95.69 98 SER A C 1
ATOM 745 O O . SER A 1 98 ? 7.503 -4.915 -8.023 1.00 95.69 98 SER A O 1
ATOM 747 N N . VAL A 1 99 ? 6.179 -6.725 -7.867 1.00 94.38 99 VAL A N 1
ATOM 748 C CA . VAL A 1 99 ? 6.719 -7.413 -9.049 1.00 94.38 99 VAL A CA 1
ATOM 749 C C . VAL A 1 99 ? 6.503 -6.593 -10.320 1.00 94.38 99 VAL A C 1
ATOM 751 O O . VAL A 1 99 ? 7.456 -6.370 -11.064 1.00 94.38 99 VAL A O 1
ATOM 754 N N . LYS A 1 100 ? 5.288 -6.078 -10.549 1.00 95.31 100 LYS A N 1
ATOM 755 C CA . LYS A 1 100 ? 4.988 -5.261 -11.736 1.00 95.31 100 LYS A CA 1
ATOM 756 C C . LYS A 1 100 ? 5.800 -3.969 -11.751 1.00 95.31 100 LYS A C 1
ATOM 758 O O . LYS A 1 100 ? 6.414 -3.628 -12.760 1.00 95.31 100 LYS A O 1
ATOM 763 N N . VAL A 1 101 ? 5.888 -3.295 -10.602 1.00 95.75 101 VAL A N 1
ATOM 764 C CA . VAL A 1 101 ? 6.725 -2.098 -10.441 1.00 95.75 101 VAL A CA 1
ATOM 765 C C . VAL A 1 101 ? 8.194 -2.414 -10.748 1.00 95.75 101 VAL A C 1
ATOM 767 O O . VAL A 1 101 ? 8.856 -1.643 -11.447 1.00 95.75 101 VAL A O 1
ATOM 770 N N . ALA A 1 102 ? 8.715 -3.546 -10.267 1.00 93.62 102 ALA A N 1
ATOM 771 C CA . ALA A 1 102 ? 10.085 -3.975 -10.536 1.00 93.62 102 ALA A CA 1
ATOM 772 C C . ALA A 1 102 ? 10.327 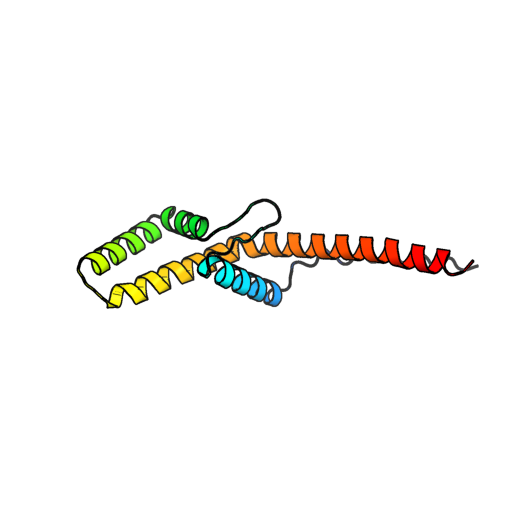-4.232 -12.033 1.00 93.62 102 ALA A C 1
ATOM 774 O O . ALA A 1 102 ? 11.317 -3.749 -12.589 1.00 93.62 102 ALA A O 1
ATOM 775 N N . GLU A 1 103 ? 9.415 -4.947 -12.693 1.00 92.75 103 GLU A N 1
ATOM 776 C CA . GLU A 1 103 ? 9.477 -5.239 -14.128 1.00 92.75 103 GLU A CA 1
ATOM 777 C C . GLU A 1 103 ? 9.441 -3.961 -14.971 1.00 92.75 103 GLU A C 1
ATOM 779 O O . GLU A 1 103 ? 10.253 -3.793 -15.887 1.00 92.75 103 GLU A O 1
ATOM 784 N N . HIS A 1 104 ? 8.548 -3.029 -14.637 1.00 93.31 104 HIS A N 1
ATOM 785 C CA . HIS A 1 104 ? 8.447 -1.748 -15.324 1.00 93.31 104 HIS A CA 1
ATOM 786 C C . HIS A 1 104 ? 9.732 -0.925 -15.189 1.00 93.31 104 HIS A C 1
ATOM 788 O O . HIS A 1 104 ? 10.290 -0.496 -16.202 1.00 93.31 104 HIS A O 1
ATOM 794 N N . ARG A 1 105 ? 10.258 -0.774 -13.967 1.00 91.44 105 ARG A N 1
ATOM 795 C CA . ARG A 1 105 ? 11.515 -0.049 -13.717 1.00 91.44 105 ARG A CA 1
ATOM 796 C C . ARG A 1 105 ? 12.698 -0.686 -14.442 1.00 91.44 105 ARG A C 1
ATOM 798 O O . ARG A 1 105 ? 13.557 0.024 -14.961 1.00 91.44 105 ARG A O 1
ATOM 805 N N . PHE A 1 106 ? 12.749 -2.017 -14.499 1.00 89.25 106 PHE A N 1
ATOM 806 C CA . PHE A 1 106 ? 13.784 -2.725 -15.247 1.00 89.25 106 PHE A CA 1
ATOM 807 C C . PHE A 1 106 ? 13.692 -2.430 -16.747 1.00 89.25 106 PHE A C 1
ATOM 809 O O . PHE A 1 106 ? 14.707 -2.137 -17.381 1.00 89.25 106 PHE A O 1
ATOM 816 N N . LYS A 1 107 ? 12.479 -2.458 -17.309 1.00 89.06 107 LYS A N 1
ATOM 817 C CA . LYS A 1 107 ? 12.244 -2.133 -18.717 1.00 89.06 107 LYS A CA 1
ATOM 818 C C . LYS A 1 107 ? 12.655 -0.697 -19.043 1.00 89.06 107 LYS A C 1
ATOM 820 O O . LYS A 1 107 ? 13.401 -0.492 -19.994 1.00 89.06 107 LYS A O 1
ATOM 825 N N . GLU A 1 108 ? 12.249 0.277 -18.230 1.00 88.44 108 GLU A N 1
ATOM 826 C CA . GLU A 1 108 ? 12.654 1.676 -18.420 1.00 88.44 108 GLU A CA 1
ATOM 827 C C . GLU A 1 108 ? 14.173 1.854 -18.340 1.00 88.44 108 GLU A C 1
ATOM 829 O O . GLU A 1 108 ? 14.764 2.562 -19.156 1.00 88.44 108 GLU A O 1
ATOM 834 N N . ALA A 1 109 ? 14.833 1.192 -17.386 1.00 86.75 109 ALA A N 1
ATOM 835 C CA . ALA A 1 109 ? 16.287 1.232 -17.273 1.00 86.75 109 ALA A CA 1
ATOM 836 C C . ALA A 1 109 ? 16.974 0.648 -18.520 1.00 86.75 109 ALA A C 1
ATOM 838 O O . ALA A 1 109 ? 17.944 1.227 -19.013 1.00 86.75 109 ALA A O 1
ATOM 839 N N . ALA A 1 110 ? 16.459 -0.464 -19.054 1.00 85.44 110 ALA A N 1
ATOM 840 C CA . ALA A 1 110 ? 16.974 -1.080 -20.273 1.00 85.44 110 ALA A CA 1
ATOM 841 C C . ALA A 1 110 ? 16.784 -0.175 -21.503 1.00 85.44 110 ALA A C 1
ATOM 843 O O . ALA A 1 110 ? 17.733 0.026 -22.264 1.00 85.44 110 ALA A O 1
ATOM 844 N N . ASP A 1 111 ? 15.601 0.420 -21.667 1.00 86.19 111 ASP A N 1
ATOM 845 C CA . ASP A 1 111 ? 15.295 1.322 -22.782 1.00 86.19 111 ASP A CA 1
ATOM 846 C C . ASP A 1 111 ? 16.185 2.579 -22.740 1.00 86.19 111 ASP A C 1
ATOM 848 O O . ASP A 1 111 ? 16.781 2.967 -23.750 1.00 86.19 111 ASP A O 1
ATOM 852 N N . ASN A 1 112 ? 16.365 3.166 -21.553 1.00 83.31 112 ASN A N 1
ATOM 853 C CA . ASN A 1 112 ? 17.257 4.308 -21.342 1.00 83.31 112 ASN A CA 1
ATOM 854 C C . ASN A 1 112 ? 18.725 3.957 -21.626 1.00 83.31 112 ASN A C 1
ATOM 856 O O . ASN A 1 112 ? 19.452 4.746 -22.237 1.00 83.31 112 ASN A O 1
ATOM 860 N N . PHE A 1 113 ? 19.167 2.763 -21.226 1.00 83.69 113 PHE A N 1
ATOM 861 C CA . PHE A 1 113 ? 20.516 2.286 -21.511 1.00 83.69 113 PHE A CA 1
ATOM 862 C C . PHE A 1 113 ? 20.753 2.125 -23.021 1.00 83.69 113 PHE A C 1
ATOM 864 O O . PHE A 1 113 ? 21.738 2.652 -23.542 1.00 83.69 113 PHE A O 1
ATOM 871 N N . ILE A 1 114 ? 19.828 1.485 -23.744 1.00 79.06 114 ILE A N 1
ATOM 872 C CA . ILE A 1 114 ? 19.901 1.325 -25.208 1.00 79.06 114 ILE A CA 1
ATOM 873 C C . ILE A 1 114 ? 19.930 2.691 -25.906 1.00 79.06 114 ILE A C 1
ATOM 875 O O . ILE A 1 114 ? 20.748 2.911 -26.804 1.00 79.06 114 ILE A O 1
ATOM 879 N N . ALA A 1 115 ? 19.083 3.632 -25.481 1.00 77.00 115 ALA A N 1
ATOM 880 C CA . ALA A 1 115 ? 19.092 4.993 -26.008 1.00 77.00 115 ALA A CA 1
ATOM 881 C C . ALA A 1 115 ? 20.454 5.674 -25.794 1.00 77.00 115 ALA A C 1
ATOM 883 O O . ALA A 1 115 ? 20.982 6.304 -26.713 1.00 77.00 115 ALA A O 1
ATOM 884 N N . SER A 1 116 ? 21.067 5.499 -24.620 1.00 77.38 116 SER A N 1
ATOM 885 C CA . SER A 1 116 ? 22.372 6.094 -24.313 1.00 77.38 116 SER A CA 1
ATOM 886 C C . SER A 1 116 ? 23.507 5.557 -25.202 1.00 77.38 116 SER A C 1
ATOM 888 O O . SER A 1 116 ? 24.310 6.352 -25.692 1.00 77.38 116 SER A O 1
ATOM 890 N N . ILE A 1 117 ? 23.533 4.249 -25.504 1.00 74.06 117 ILE A N 1
ATOM 891 C CA . ILE A 1 117 ? 24.528 3.641 -26.408 1.00 74.06 117 ILE A CA 1
ATOM 892 C C . ILE A 1 117 ? 24.390 4.214 -27.819 1.00 74.06 117 ILE A C 1
ATOM 894 O O . ILE A 1 117 ? 25.365 4.710 -28.382 1.00 74.06 117 ILE A O 1
ATOM 898 N N . ASN A 1 118 ? 23.165 4.226 -28.355 1.00 65.38 118 ASN A N 1
ATOM 899 C CA . ASN A 1 118 ? 22.884 4.765 -29.687 1.00 65.38 118 ASN A CA 1
ATOM 900 C C . ASN A 1 118 ? 23.284 6.241 -29.818 1.00 65.38 118 ASN A C 1
ATOM 902 O O . ASN A 1 118 ? 23.582 6.705 -30.914 1.00 65.38 118 ASN A O 1
ATOM 906 N N . THR A 1 119 ? 23.291 6.993 -28.718 1.00 62.69 119 THR A N 1
ATOM 907 C CA . THR A 1 119 ? 23.658 8.411 -28.733 1.00 62.69 119 THR A CA 1
ATOM 908 C C . THR A 1 119 ? 25.176 8.590 -28.636 1.00 62.69 119 THR A C 1
ATOM 910 O O . THR A 1 119 ? 25.746 9.370 -29.398 1.00 62.69 119 THR A O 1
ATOM 913 N N . ASN A 1 120 ? 25.848 7.830 -27.767 1.00 61.19 120 ASN A N 1
ATOM 914 C CA . ASN A 1 120 ? 27.293 7.935 -27.547 1.00 61.19 120 ASN A CA 1
ATOM 915 C C . ASN A 1 120 ? 28.113 7.380 -28.724 1.00 61.19 120 ASN A C 1
ATOM 917 O O . ASN A 1 120 ? 29.016 8.067 -29.198 1.00 61.19 120 ASN A O 1
ATOM 921 N N . GLU A 1 121 ? 27.764 6.209 -29.273 1.00 57.75 121 GLU A N 1
ATOM 922 C CA . GLU A 1 121 ? 28.482 5.633 -30.425 1.00 57.75 121 GLU A CA 1
ATOM 923 C C . GLU A 1 121 ? 28.352 6.514 -31.678 1.00 57.75 121 GLU A C 1
ATOM 925 O O . GLU A 1 121 ? 29.321 6.722 -32.411 1.00 57.75 121 GLU A O 1
ATOM 930 N N . PHE A 1 122 ? 27.177 7.112 -31.907 1.00 54.44 122 PHE A N 1
ATOM 931 C CA . PHE A 1 122 ? 26.983 8.040 -33.023 1.00 54.44 122 PHE A CA 1
ATOM 932 C C . PHE A 1 122 ? 27.723 9.369 -32.840 1.00 54.44 122 PHE A C 1
ATOM 934 O O . PHE A 1 122 ? 28.148 9.954 -33.840 1.00 54.44 122 PHE A O 1
ATOM 941 N N . GLN A 1 123 ? 27.882 9.872 -31.612 1.00 56.97 123 GLN A N 1
ATOM 942 C CA . GLN A 1 123 ? 28.670 11.085 -31.371 1.00 56.97 123 GLN A CA 1
ATOM 943 C C . GLN A 1 123 ? 30.178 10.826 -31.462 1.00 56.97 123 GLN A C 1
ATOM 945 O O . GLN A 1 123 ? 30.883 11.625 -32.080 1.00 56.97 123 GLN A O 1
ATOM 950 N N . GLU A 1 124 ? 30.670 9.689 -30.965 1.00 58.78 124 GLU A N 1
ATOM 951 C CA . GLU A 1 124 ? 32.077 9.293 -31.115 1.00 58.78 124 GLU A CA 1
ATOM 952 C C . GLU A 1 124 ? 32.466 9.041 -32.581 1.00 58.78 124 GLU A C 1
ATOM 954 O O . GLU A 1 124 ? 33.561 9.418 -32.998 1.00 58.78 124 GLU A O 1
ATOM 959 N N . LEU A 1 125 ? 31.566 8.476 -33.396 1.00 54.75 125 LEU A N 1
ATOM 960 C CA . LEU A 1 125 ? 31.791 8.289 -34.836 1.00 54.75 125 LEU A CA 1
ATOM 961 C C . LEU A 1 125 ? 31.768 9.607 -35.627 1.00 54.75 125 LEU A C 1
ATOM 963 O O . LEU A 1 125 ? 32.516 9.744 -36.593 1.00 54.75 125 LEU A O 1
ATOM 967 N N . ARG A 1 126 ? 30.950 10.594 -35.230 1.00 53.03 126 ARG A N 1
ATOM 968 C CA . ARG A 1 126 ? 30.911 11.919 -35.885 1.00 53.03 126 ARG A CA 1
ATOM 969 C C . ARG A 1 126 ? 32.040 12.856 -35.452 1.00 53.03 126 ARG A C 1
ATOM 971 O O . ARG A 1 126 ? 32.397 13.735 -36.224 1.00 53.03 126 ARG A O 1
ATOM 978 N N . GLY A 1 127 ? 32.594 12.682 -34.251 1.00 54.03 127 GLY A N 1
ATOM 979 C CA . GLY A 1 127 ? 33.756 13.438 -33.763 1.00 54.03 127 GLY A CA 1
ATOM 980 C C . GLY A 1 127 ? 35.112 12.909 -34.253 1.00 54.03 127 GLY A C 1
ATOM 981 O O . GLY A 1 127 ? 36.142 13.498 -33.938 1.00 54.03 127 GLY A O 1
ATOM 982 N N . ARG A 1 128 ? 35.122 11.794 -34.997 1.00 50.00 128 ARG A N 1
ATOM 983 C CA . ARG A 1 128 ? 36.317 11.144 -35.568 1.00 50.00 128 ARG A CA 1
ATOM 984 C C . ARG A 1 128 ? 36.501 11.371 -37.077 1.00 50.00 128 ARG A C 1
ATOM 986 O O . ARG A 1 128 ? 37.241 10.614 -37.707 1.00 50.00 128 ARG A O 1
ATOM 993 N N . ILE A 1 129 ? 35.853 12.391 -37.643 1.00 46.22 129 ILE A N 1
ATOM 994 C CA . ILE A 1 129 ? 36.072 12.857 -39.025 1.00 46.22 129 ILE A CA 1
ATOM 995 C C . ILE A 1 129 ? 36.881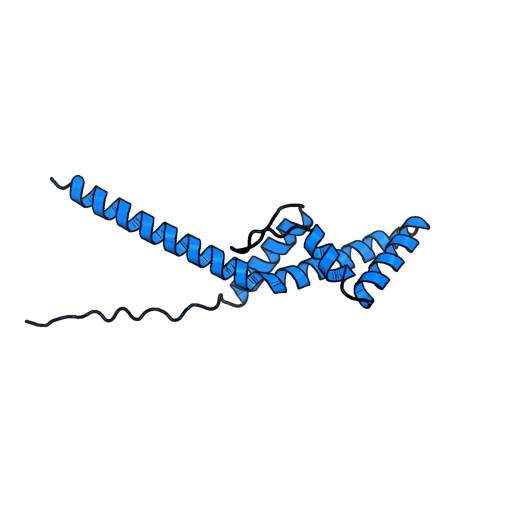 14.150 -38.998 1.00 46.22 129 ILE A C 1
ATOM 997 O O . ILE A 1 129 ? 36.497 15.049 -38.217 1.00 46.22 129 ILE A O 1
#

pLDDT: mean 84.26, std 19.01, range [35.53, 98.25]

Radius of gyration: 23.12 Å; chains: 1; bounding box: 57×32×62 Å

Sequence (129 aa):
MNSVIQSIRTSRPVVASEERLNEIEGEIVESLLSKKTVFDGELKHTFQDVLQSIWSTDTGSEAIDAELKNIAMGDSDSIGIIQNILTTAAEAYAQSISVKVAEHRFKEAADNFIASINTNEFQELRGRI

Secondary structure (DSSP, 8-state):
--------------PPPHHHHHHHHHHHHHHHHTT--EE-SS-EE-HHHHHHHHHTSHHHHHHHHHHHHHHHTT-SHHHHHHHHHHHHHHHHHHHHHHHHHHHHHHHHHHHHHHHHHHHHHHHHHHTT-